Protein AF-A0A4Q1SJ04-F1 (afdb_monomer)

Radius of gyration: 20.25 Å; Cα contacts (8 Å, |Δi|>4): 124; chains: 1; bounding box: 78×31×32 Å

Structure (mmCIF, N/CA/C/O backbone):
data_AF-A0A4Q1SJ04-F1
#
_entry.id   AF-A0A4Q1SJ04-F1
#
loop_
_atom_site.group_PDB
_atom_site.id
_a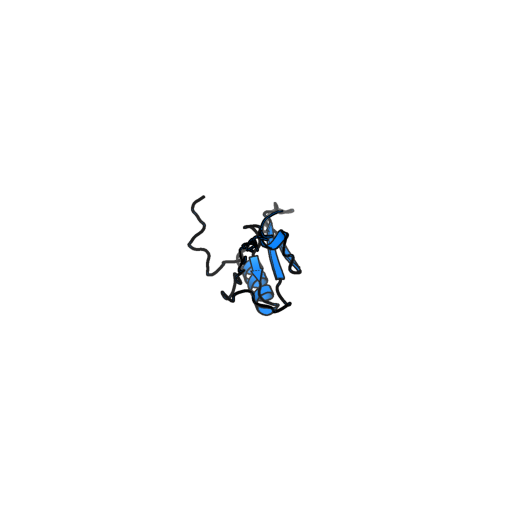tom_site.type_symbol
_atom_site.label_atom_id
_atom_site.label_alt_id
_atom_site.label_comp_id
_atom_site.label_asym_id
_atom_site.label_entity_id
_atom_site.label_seq_id
_atom_site.pdbx_PDB_ins_code
_atom_site.Cartn_x
_atom_site.Cartn_y
_atom_site.Cartn_z
_atom_site.occupancy
_atom_site.B_iso_or_equiv
_atom_site.auth_seq_id
_atom_site.auth_comp_id
_atom_site.auth_asym_id
_atom_site.auth_atom_id
_atom_site.pdbx_PDB_model_num
ATOM 1 N N . MET A 1 1 ? 62.362 -12.162 -10.279 1.00 43.78 1 MET A N 1
ATOM 2 C CA . MET A 1 1 ? 61.282 -11.148 -10.342 1.00 43.78 1 MET A CA 1
ATOM 3 C C . MET A 1 1 ? 60.085 -11.843 -10.977 1.00 43.78 1 MET A C 1
ATOM 5 O O . MET A 1 1 ? 60.195 -12.222 -12.126 1.00 43.78 1 MET A O 1
ATOM 9 N N . GLY A 1 2 ? 58.996 -12.237 -10.327 1.00 41.94 2 GLY A N 1
ATOM 10 C CA . GLY A 1 2 ? 58.258 -11.710 -9.181 1.00 41.94 2 GLY A CA 1
ATOM 11 C C . GLY A 1 2 ? 56.778 -11.867 -9.572 1.00 41.94 2 GLY A C 1
ATOM 12 O O . GLY A 1 2 ? 56.375 -11.390 -10.624 1.00 41.94 2 GLY A O 1
ATOM 13 N N . HIS A 1 3 ? 56.030 -12.666 -8.817 1.00 40.25 3 HIS A N 1
ATOM 14 C CA . HIS A 1 3 ? 54.836 -13.408 -9.232 1.00 40.25 3 HIS A CA 1
ATOM 15 C C . HIS A 1 3 ? 53.586 -12.611 -9.672 1.00 40.25 3 HIS A C 1
ATOM 17 O O . HIS A 1 3 ? 53.267 -11.559 -9.136 1.00 40.25 3 HIS A O 1
ATOM 23 N N . ARG A 1 4 ? 52.841 -13.249 -10.596 1.00 47.78 4 ARG A N 1
ATOM 24 C CA . ARG A 1 4 ? 51.368 -13.349 -10.749 1.00 47.78 4 ARG A CA 1
ATOM 25 C C . ARG A 1 4 ? 50.513 -12.259 -10.081 1.00 47.78 4 ARG A C 1
ATOM 27 O O . ARG A 1 4 ? 50.296 -12.281 -8.874 1.00 47.78 4 ARG A O 1
ATOM 34 N N . ARG A 1 5 ? 49.845 -11.447 -10.906 1.00 48.81 5 ARG A N 1
ATOM 35 C CA . ARG A 1 5 ? 48.681 -10.648 -10.494 1.00 48.81 5 ARG A CA 1
ATOM 36 C C . ARG A 1 5 ? 47.447 -11.553 -10.377 1.00 48.81 5 ARG A C 1
ATOM 38 O O . ARG A 1 5 ? 46.859 -11.930 -11.385 1.00 48.81 5 ARG A O 1
ATOM 45 N N . ARG A 1 6 ? 47.068 -11.914 -9.147 1.00 53.31 6 ARG A N 1
ATOM 46 C CA . ARG A 1 6 ? 45.719 -12.399 -8.813 1.00 53.31 6 ARG A CA 1
ATOM 47 C C . ARG A 1 6 ? 44.863 -11.180 -8.469 1.00 53.31 6 ARG A C 1
ATOM 49 O O . ARG A 1 6 ? 45.046 -10.592 -7.411 1.00 53.31 6 ARG A O 1
ATOM 56 N N . GLY A 1 7 ? 43.963 -10.793 -9.368 1.00 47.94 7 GLY A N 1
ATOM 57 C CA . GLY A 1 7 ? 42.866 -9.881 -9.053 1.00 47.94 7 GLY A CA 1
ATOM 58 C C . GLY A 1 7 ? 41.651 -10.712 -8.668 1.00 47.94 7 GLY A C 1
ATOM 59 O O . GLY A 1 7 ? 41.068 -11.373 -9.522 1.00 47.94 7 GLY A O 1
ATOM 60 N N . HIS A 1 8 ? 41.323 -10.736 -7.380 1.00 47.47 8 HIS A N 1
ATOM 61 C CA . HIS A 1 8 ? 40.113 -11.360 -6.864 1.00 47.47 8 HIS A CA 1
ATOM 62 C C . HIS A 1 8 ? 38.899 -10.575 -7.375 1.00 47.47 8 HIS A C 1
ATOM 64 O O . HIS A 1 8 ? 38.660 -9.453 -6.936 1.00 47.47 8 HIS A O 1
ATOM 70 N N . GLY A 1 9 ? 38.142 -11.164 -8.305 1.00 48.53 9 GLY A N 1
ATOM 71 C CA . GLY A 1 9 ? 36.787 -10.729 -8.632 1.00 48.53 9 GLY A CA 1
ATOM 72 C C . GLY A 1 9 ? 35.891 -11.001 -7.431 1.00 48.53 9 GLY A C 1
ATOM 73 O O . GLY A 1 9 ? 35.335 -12.089 -7.300 1.00 48.53 9 GLY A O 1
ATOM 74 N N . GLY A 1 10 ? 35.848 -10.044 -6.505 1.00 50.62 10 GLY A N 1
ATOM 75 C CA . GLY A 1 10 ? 34.926 -10.045 -5.382 1.00 50.62 10 GLY A CA 1
ATOM 76 C C . GLY A 1 10 ? 33.511 -9.926 -5.923 1.00 50.62 10 GLY A C 1
ATOM 77 O O . GLY A 1 10 ? 33.129 -8.885 -6.450 1.00 50.62 10 GLY A O 1
ATOM 78 N N . TRP A 1 11 ? 32.761 -11.016 -5.822 1.00 44.94 11 TRP A N 1
ATOM 79 C CA . TRP A 1 11 ? 31.329 -11.050 -6.052 1.00 44.94 11 TRP A CA 1
ATOM 80 C C . TRP A 1 11 ? 30.683 -10.094 -5.048 1.00 44.94 11 TRP A C 1
ATOM 82 O O . TRP A 1 11 ? 30.558 -10.415 -3.866 1.00 44.94 11 TRP A O 1
ATOM 92 N N . LEU A 1 12 ? 30.327 -8.890 -5.496 1.00 53.03 12 LEU A N 1
ATOM 93 C CA . LEU A 1 12 ? 29.415 -8.030 -4.757 1.00 53.03 12 LEU A CA 1
ATOM 94 C C . LEU A 1 12 ? 28.078 -8.767 -4.725 1.00 53.03 12 LEU A C 1
ATOM 96 O O . LEU A 1 12 ? 27.365 -8.811 -5.725 1.00 53.03 12 LEU A O 1
ATOM 100 N N . MET A 1 13 ? 27.768 -9.392 -3.590 1.00 47.97 13 MET A N 1
ATOM 101 C CA . MET A 1 13 ? 26.427 -9.887 -3.313 1.00 47.97 13 MET A CA 1
ATOM 102 C C . MET A 1 13 ? 25.507 -8.670 -3.193 1.00 47.97 13 MET A C 1
ATOM 104 O O . MET A 1 13 ? 25.325 -8.108 -2.115 1.00 47.97 13 MET A O 1
ATOM 108 N N . VAL A 1 14 ? 24.976 -8.215 -4.329 1.00 52.50 14 VAL A N 1
ATOM 109 C CA . VAL A 1 14 ? 23.756 -7.413 -4.349 1.00 52.50 14 VAL A CA 1
ATOM 110 C C . VAL A 1 14 ? 22.667 -8.353 -3.862 1.00 52.50 14 VAL A C 1
ATOM 112 O O . VAL A 1 14 ? 22.239 -9.254 -4.577 1.00 52.50 14 VAL A O 1
ATOM 115 N N . TRP A 1 15 ? 22.285 -8.202 -2.599 1.00 54.81 15 TRP A N 1
ATOM 116 C CA . TRP A 1 15 ? 21.064 -8.798 -2.087 1.00 54.81 15 TRP A C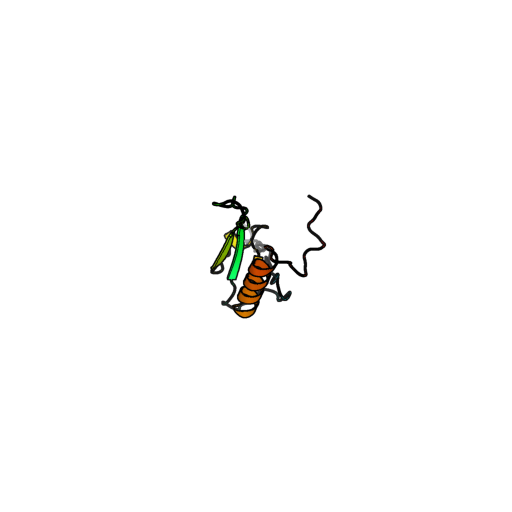A 1
ATOM 117 C C . TRP A 1 15 ? 19.918 -8.212 -2.910 1.00 54.81 15 TRP A C 1
ATOM 119 O O . TRP A 1 15 ? 19.630 -7.017 -2.811 1.00 54.81 15 TRP A O 1
ATOM 129 N N . ASP A 1 16 ? 19.340 -9.027 -3.787 1.00 59.59 16 ASP A N 1
ATOM 130 C CA . ASP A 1 16 ? 18.193 -8.643 -4.597 1.00 59.59 16 ASP A CA 1
ATOM 131 C C . ASP A 1 16 ? 17.003 -8.448 -3.650 1.00 59.59 16 ASP A C 1
ATOM 133 O O . ASP A 1 16 ? 16.438 -9.404 -3.115 1.00 59.59 16 ASP A O 1
ATOM 137 N N . VAL A 1 17 ? 16.694 -7.190 -3.329 1.00 71.12 17 VAL A N 1
ATOM 138 C CA . VAL A 1 17 ? 15.514 -6.861 -2.529 1.00 71.12 17 VAL A CA 1
ATOM 139 C C . VAL A 1 17 ? 14.308 -7.003 -3.448 1.00 71.12 17 VAL A C 1
ATOM 141 O O . VAL A 1 17 ? 14.015 -6.108 -4.242 1.00 71.12 17 VAL A O 1
ATOM 144 N N . SER A 1 18 ? 13.622 -8.141 -3.353 1.00 82.94 18 SER A N 1
ATOM 145 C CA . SER A 1 18 ? 12.390 -8.380 -4.097 1.00 82.94 18 SER A CA 1
ATOM 146 C C . SER A 1 18 ? 11.202 -7.755 -3.367 1.00 82.94 18 SER A C 1
ATOM 148 O O . SER A 1 18 ? 10.923 -8.117 -2.225 1.00 82.94 18 SER A O 1
ATOM 150 N N . PHE A 1 19 ? 10.473 -6.866 -4.036 1.00 90.06 19 PHE A N 1
ATOM 151 C CA . PHE A 1 19 ? 9.235 -6.281 -3.515 1.00 90.06 19 PHE A CA 1
ATOM 152 C C . PHE A 1 19 ? 8.021 -7.052 -4.030 1.00 90.06 19 PHE A C 1
ATOM 154 O O . PHE A 1 19 ? 8.043 -7.566 -5.151 1.00 90.06 19 PHE A O 1
ATOM 161 N N . THR A 1 20 ? 6.959 -7.124 -3.234 1.00 92.56 20 THR A N 1
ATOM 162 C CA . THR A 1 20 ? 5.718 -7.828 -3.580 1.00 92.56 20 THR A CA 1
ATOM 163 C C . THR A 1 20 ? 4.555 -6.879 -3.375 1.00 92.56 20 THR A C 1
ATOM 165 O O . THR A 1 20 ? 4.558 -6.129 -2.415 1.00 92.56 20 THR A O 1
ATOM 168 N N . CYS A 1 21 ? 3.587 -6.868 -4.286 1.00 93.56 21 CYS A N 1
ATOM 169 C CA . CYS A 1 21 ? 2.417 -6.020 -4.128 1.00 93.56 21 CYS A CA 1
ATOM 170 C C . CYS A 1 21 ? 1.541 -6.507 -2.974 1.00 93.56 21 CYS A C 1
ATOM 172 O O . CYS A 1 21 ? 1.111 -7.660 -3.000 1.00 93.56 21 CYS A O 1
ATOM 174 N N . ASP A 1 22 ? 1.196 -5.618 -2.046 1.00 94.44 22 ASP A N 1
ATOM 175 C CA . ASP A 1 22 ? 0.386 -5.955 -0.864 1.00 94.44 22 ASP A CA 1
ATOM 176 C C . ASP A 1 22 ? -1.088 -6.234 -1.174 1.00 94.44 22 ASP A C 1
ATOM 178 O O . ASP A 1 22 ? -1.810 -6.773 -0.339 1.00 94.44 22 ASP A O 1
ATOM 182 N N . ILE A 1 23 ? -1.533 -5.893 -2.387 1.00 94.19 23 ILE A N 1
ATOM 183 C CA . ILE A 1 23 ? -2.914 -6.103 -2.831 1.00 94.19 23 ILE A CA 1
ATOM 184 C C . ILE A 1 23 ? -3.073 -7.412 -3.605 1.00 94.19 23 ILE A C 1
ATOM 186 O O . ILE A 1 23 ? -4.032 -8.131 -3.380 1.00 94.19 23 ILE A O 1
ATOM 190 N N . CYS A 1 24 ? -2.166 -7.726 -4.538 1.00 93.25 24 CYS A N 1
ATOM 191 C CA . CYS A 1 24 ? -2.328 -8.879 -5.440 1.00 93.25 24 CYS A CA 1
ATOM 192 C C . CYS A 1 24 ? -1.185 -9.906 -5.396 1.00 93.25 24 CYS A C 1
ATOM 194 O O . CYS A 1 24 ? -1.183 -10.854 -6.181 1.00 93.25 24 CYS A O 1
ATOM 196 N N . GLY A 1 25 ? -0.157 -9.699 -4.568 1.00 91.00 25 GLY A N 1
ATOM 197 C CA . GLY A 1 25 ? 0.976 -10.624 -4.445 1.00 91.00 25 GLY A CA 1
ATOM 198 C C . GLY A 1 25 ? 1.951 -10.631 -5.631 1.00 91.00 25 GLY A C 1
ATOM 199 O O . GLY A 1 25 ? 2.888 -11.432 -5.671 1.00 91.00 25 GLY A O 1
ATOM 200 N N . LYS A 1 26 ? 1.779 -9.751 -6.628 1.00 90.88 26 LYS A N 1
ATOM 201 C CA . LYS A 1 26 ? 2.688 -9.676 -7.781 1.00 90.88 26 LYS A CA 1
ATOM 202 C C . LYS A 1 26 ? 4.078 -9.214 -7.344 1.00 90.88 26 LYS A C 1
ATOM 204 O O . LYS A 1 26 ? 4.208 -8.166 -6.721 1.00 90.88 26 LYS A O 1
ATOM 209 N N . LYS A 1 27 ? 5.124 -9.940 -7.744 1.00 91.19 27 LYS A N 1
ATOM 210 C CA . LYS A 1 27 ? 6.518 -9.533 -7.508 1.00 91.19 27 LYS A CA 1
ATOM 211 C C . LYS A 1 27 ? 6.939 -8.383 -8.423 1.00 91.19 27 LYS A C 1
ATOM 213 O O . LYS A 1 27 ? 6.560 -8.328 -9.598 1.00 91.19 27 LYS A O 1
ATOM 218 N N . LYS A 1 28 ? 7.764 -7.482 -7.895 1.00 87.25 28 LYS A N 1
ATOM 219 C CA . LYS A 1 28 ? 8.367 -6.387 -8.646 1.00 87.25 28 LYS A CA 1
ATOM 220 C C . LYS A 1 28 ? 9.417 -6.932 -9.601 1.00 87.25 28 LYS A C 1
ATOM 222 O O . LYS A 1 28 ? 10.474 -7.378 -9.182 1.00 87.25 28 LYS A O 1
ATOM 227 N N . GLY A 1 29 ? 9.097 -6.882 -10.889 1.00 82.88 29 GLY A N 1
ATOM 228 C CA . GLY A 1 29 ? 10.065 -7.043 -11.970 1.00 82.88 29 GLY A CA 1
ATOM 229 C C . GLY A 1 29 ? 10.529 -5.690 -12.514 1.00 82.88 29 GLY A C 1
ATOM 230 O O . GLY A 1 29 ? 10.498 -4.669 -11.822 1.00 82.88 29 GLY A O 1
ATOM 231 N N . GLU A 1 30 ? 10.875 -5.671 -13.798 1.00 65.62 30 GLU A N 1
ATOM 232 C CA . GLU A 1 30 ? 11.424 -4.501 -14.504 1.00 65.62 30 GLU A CA 1
ATOM 233 C C . GLU A 1 30 ? 10.389 -3.408 -14.846 1.00 65.62 30 GLU A C 1
ATOM 235 O O . GLU A 1 30 ? 10.731 -2.375 -15.414 1.00 65.62 30 GLU A O 1
ATOM 240 N N . ALA A 1 31 ? 9.108 -3.598 -14.518 1.00 61.56 31 ALA A N 1
ATOM 241 C CA . ALA A 1 31 ? 8.064 -2.643 -14.883 1.00 61.56 31 ALA A CA 1
ATOM 242 C C . ALA A 1 31 ? 8.080 -1.360 -14.016 1.00 61.56 31 ALA A C 1
ATOM 244 O O . ALA A 1 31 ? 8.205 -1.417 -12.790 1.00 61.56 31 ALA A O 1
ATOM 245 N N . ASN A 1 32 ? 7.870 -0.205 -14.664 1.00 64.62 32 ASN A N 1
ATOM 246 C CA . ASN A 1 32 ? 8.066 1.147 -14.104 1.00 64.62 32 ASN A CA 1
ATOM 247 C C . ASN A 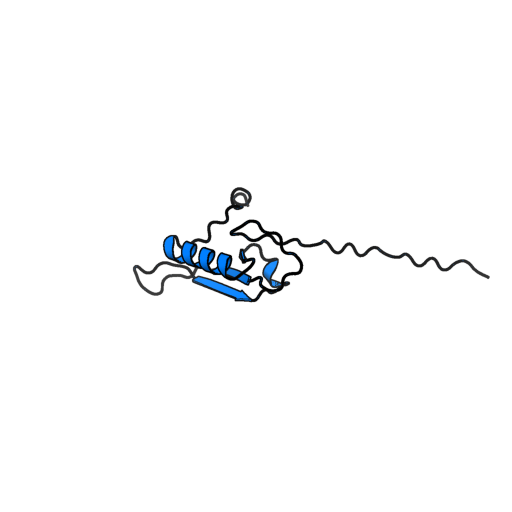1 32 ? 6.837 1.806 -13.448 1.00 64.62 32 ASN A C 1
ATOM 249 O O . ASN A 1 32 ? 6.887 2.982 -13.113 1.00 64.62 32 ASN A O 1
ATOM 253 N N . HIS A 1 33 ? 5.721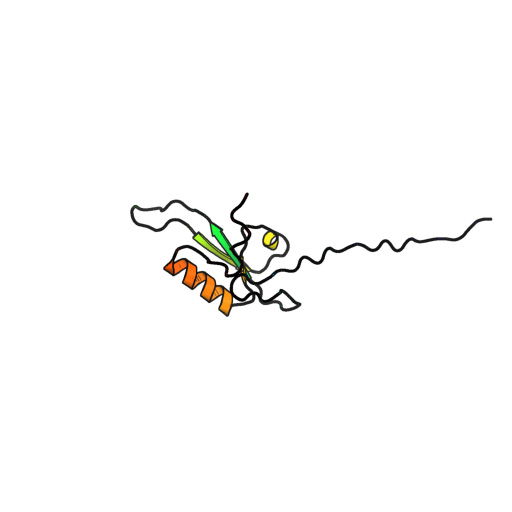 1.102 -13.276 1.00 86.00 33 HIS A N 1
ATOM 254 C CA . HIS A 1 33 ? 4.456 1.712 -12.831 1.00 86.00 33 HIS A CA 1
ATOM 255 C C . HIS A 1 33 ? 4.112 1.409 -11.366 1.00 86.00 33 HIS A C 1
ATOM 257 O O . HIS A 1 33 ? 2.940 1.377 -11.002 1.00 86.00 33 HIS A O 1
ATOM 263 N N . TRP A 1 34 ? 5.123 1.146 -10.538 1.00 94.50 34 TRP A N 1
ATOM 264 C CA . TRP A 1 34 ? 4.918 0.877 -9.118 1.00 94.50 34 TRP A CA 1
ATOM 265 C C . TRP A 1 34 ? 4.666 2.172 -8.345 1.00 94.50 34 TRP A C 1
ATOM 267 O O . TRP A 1 34 ? 5.173 3.236 -8.697 1.00 94.50 34 TRP A O 1
ATOM 277 N N . TRP A 1 35 ? 3.888 2.045 -7.280 1.00 95.88 35 TRP A N 1
ATOM 278 C CA . TRP A 1 35 ? 3.540 3.106 -6.348 1.00 95.88 35 TRP A CA 1
ATOM 279 C C . TRP A 1 35 ? 3.795 2.625 -4.924 1.00 95.88 35 TRP A C 1
ATOM 281 O O . TRP A 1 35 ? 3.925 1.425 -4.666 1.00 95.88 35 TRP A O 1
ATOM 291 N N . MET A 1 36 ? 3.877 3.580 -4.013 1.00 96.38 36 MET A N 1
ATOM 292 C CA . MET A 1 36 ? 3.964 3.341 -2.582 1.00 96.38 36 MET A CA 1
ATOM 293 C C . MET A 1 36 ? 2.760 3.989 -1.912 1.00 96.38 36 MET A C 1
ATOM 295 O O . MET A 1 36 ? 2.338 5.071 -2.325 1.00 96.38 36 MET A O 1
ATOM 299 N N . ALA A 1 37 ? 2.230 3.353 -0.878 1.00 97.19 37 ALA A N 1
ATOM 300 C CA . ALA A 1 37 ? 1.267 3.974 0.015 1.00 97.19 37 ALA A CA 1
ATOM 301 C C . ALA A 1 37 ? 1.767 3.928 1.458 1.00 97.19 37 ALA A C 1
ATOM 303 O O . ALA A 1 37 ? 2.491 3.015 1.849 1.00 97.19 37 ALA A O 1
ATOM 304 N N . LEU A 1 38 ? 1.375 4.934 2.229 1.00 95.44 38 LEU A N 1
ATOM 305 C CA . LEU A 1 38 ? 1.648 5.046 3.655 1.00 95.44 38 LEU A CA 1
ATOM 306 C C . LEU A 1 38 ? 0.347 5.397 4.372 1.00 95.44 38 LEU A C 1
ATOM 308 O O . LEU A 1 38 ? -0.363 6.317 3.951 1.00 95.44 38 LEU A O 1
ATOM 312 N N . LEU A 1 39 ? 0.075 4.695 5.468 1.00 94.06 39 LEU A N 1
ATOM 313 C CA . LEU A 1 39 ? -0.947 5.076 6.435 1.00 94.06 39 LEU A CA 1
ATOM 314 C C . LEU A 1 39 ? -0.256 5.758 7.612 1.00 94.06 39 LEU A C 1
ATOM 316 O O . LEU A 1 39 ? 0.628 5.181 8.236 1.00 94.06 39 LEU A O 1
ATOM 320 N N . THR A 1 40 ? -0.627 7.000 7.897 1.00 91.88 40 THR A N 1
ATOM 321 C CA . THR A 1 40 ? -0.145 7.721 9.082 1.00 91.88 40 THR A CA 1
ATOM 322 C C . THR A 1 40 ? -1.286 7.835 10.071 1.00 91.88 40 THR A C 1
ATOM 324 O O . THR A 1 40 ? -2.355 8.294 9.676 1.00 91.88 40 THR A O 1
ATOM 327 N N . ASP A 1 41 ? -1.063 7.488 11.336 1.00 88.56 41 ASP A N 1
ATOM 328 C CA . ASP A 1 41 ? -2.012 7.829 12.394 1.00 88.56 41 ASP A CA 1
ATOM 329 C C . ASP A 1 41 ? -1.954 9.340 12.657 1.00 88.56 41 ASP A C 1
ATOM 331 O O . ASP A 1 41 ? -0.895 9.911 12.929 1.00 88.56 41 ASP A O 1
ATOM 335 N N . VAL A 1 42 ? -3.092 10.005 12.489 1.00 87.31 42 VAL A N 1
ATOM 336 C CA . VAL A 1 42 ? -3.230 11.452 12.652 1.00 87.31 42 VAL A CA 1
ATOM 337 C C . VAL A 1 42 ? -4.486 11.686 13.480 1.00 87.31 42 VAL A C 1
ATOM 339 O O . VAL A 1 42 ? -5.547 11.179 13.101 1.00 87.31 42 VAL A O 1
ATOM 342 N N . PRO A 1 43 ? -4.397 12.443 14.588 1.00 86.50 43 PRO A N 1
ATOM 343 C CA . PRO A 1 43 ? -5.561 12.730 15.406 1.00 86.50 43 PRO A CA 1
ATOM 344 C C . PRO A 1 43 ? -6.611 13.491 14.583 1.00 86.50 43 PRO A C 1
ATOM 346 O O . PRO A 1 43 ? -6.249 14.340 13.761 1.00 86.50 43 PRO A O 1
ATOM 349 N N . PRO A 1 44 ? -7.905 13.205 14.791 1.00 86.06 44 PRO A N 1
ATOM 350 C CA . PRO A 1 44 ? -8.967 13.882 14.066 1.00 86.06 44 PRO A CA 1
ATOM 351 C C . PRO A 1 44 ? -8.987 15.368 14.440 1.00 86.06 44 PRO A C 1
ATOM 353 O O . PRO A 1 44 ? -8.795 15.731 15.602 1.00 86.06 44 PRO A O 1
ATOM 356 N N . SER A 1 45 ? -9.219 16.239 13.456 1.00 83.75 45 SER A N 1
ATOM 357 C CA . SER A 1 45 ? -9.320 17.684 13.705 1.00 83.75 45 SER A CA 1
ATOM 358 C C . SER A 1 45 ? -10.615 18.078 14.409 1.00 83.75 45 SER A C 1
ATOM 360 O O . SER A 1 45 ? -10.653 19.108 15.077 1.00 83.75 45 SER A O 1
ATOM 362 N N . GLU A 1 46 ? -11.664 17.267 14.265 1.00 87.19 46 GLU A N 1
ATOM 363 C CA . GLU A 1 46 ? -12.981 17.506 14.848 1.00 87.19 46 GLU A CA 1
ATOM 364 C C . GLU A 1 46 ? -13.578 16.217 15.413 1.00 87.19 46 GLU A C 1
ATOM 366 O O . GLU A 1 46 ? -13.270 15.104 14.976 1.00 87.19 46 GLU A O 1
ATOM 371 N N . GLU A 1 47 ? -14.467 16.375 16.388 1.00 84.56 47 GLU A N 1
ATOM 372 C CA . GLU A 1 47 ? -15.156 15.270 17.042 1.00 84.56 47 GLU A CA 1
ATOM 373 C C . GLU A 1 47 ? -16.065 14.535 16.037 1.00 84.56 47 GLU A C 1
ATOM 375 O O . GLU A 1 47 ? -16.903 15.142 15.371 1.00 84.56 47 GLU A O 1
ATOM 380 N N . GLY A 1 48 ? -15.870 13.220 15.889 1.00 80.50 48 GLY A N 1
ATOM 381 C CA . GLY A 1 48 ? -16.607 12.383 14.931 1.00 80.50 48 GLY A CA 1
ATOM 382 C C . GLY A 1 48 ? -15.922 12.158 13.575 1.00 80.50 48 GLY A C 1
ATOM 383 O O . GLY A 1 48 ? -16.429 11.368 12.777 1.00 80.50 48 GLY A O 1
ATOM 384 N N . GLN A 1 49 ? -1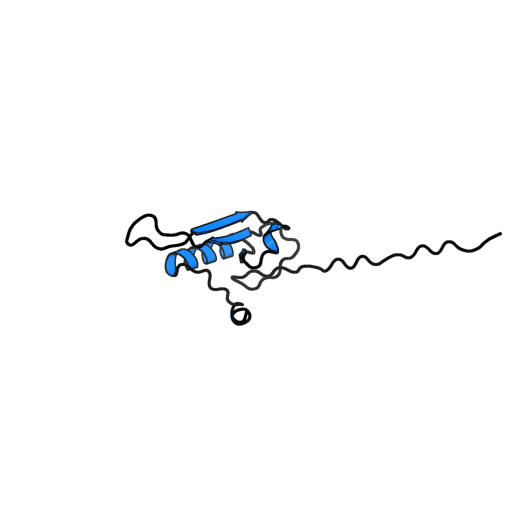4.767 12.780 13.305 1.00 82.25 49 GLN A N 1
ATOM 385 C CA . GLN A 1 49 ? -13.940 12.430 12.141 1.00 82.25 49 GLN A CA 1
ATOM 386 C C . GLN A 1 49 ? -13.106 11.169 12.408 1.00 82.25 49 GLN A C 1
ATOM 388 O O . GLN A 1 49 ? -12.652 10.929 13.528 1.00 82.25 49 GLN A O 1
ATOM 393 N N . ARG A 1 50 ? -12.883 10.364 11.362 1.00 75.94 50 ARG A N 1
ATOM 394 C CA . ARG A 1 50 ? -11.951 9.230 11.427 1.00 75.94 50 ARG A CA 1
ATOM 395 C C . ARG A 1 50 ? -10.518 9.748 11.546 1.00 75.94 50 ARG A C 1
ATOM 397 O O . ARG A 1 50 ? -10.155 10.717 10.881 1.00 75.94 50 ARG A O 1
ATOM 404 N N . SER A 1 51 ? -9.726 9.096 12.389 1.00 84.00 51 SER A N 1
ATOM 405 C CA . SER A 1 51 ? -8.292 9.340 12.483 1.00 84.00 51 SER A CA 1
ATOM 406 C C . SER A 1 51 ? -7.557 8.735 11.289 1.00 84.00 51 SER A C 1
ATOM 408 O O . SER A 1 51 ? -8.021 7.796 10.639 1.00 84.00 51 SER A O 1
ATOM 410 N N . GLY A 1 52 ? -6.376 9.279 11.027 1.00 88.25 52 GLY A N 1
ATOM 411 C CA . GLY A 1 52 ? -5.440 8.726 10.065 1.00 88.25 52 GLY A CA 1
ATOM 412 C C . GLY A 1 52 ? -5.446 9.405 8.701 1.00 88.25 52 GLY A C 1
ATOM 413 O O . GLY A 1 52 ? -6.337 10.171 8.338 1.00 88.25 52 GLY A O 1
ATOM 414 N N . ARG A 1 53 ? -4.395 9.127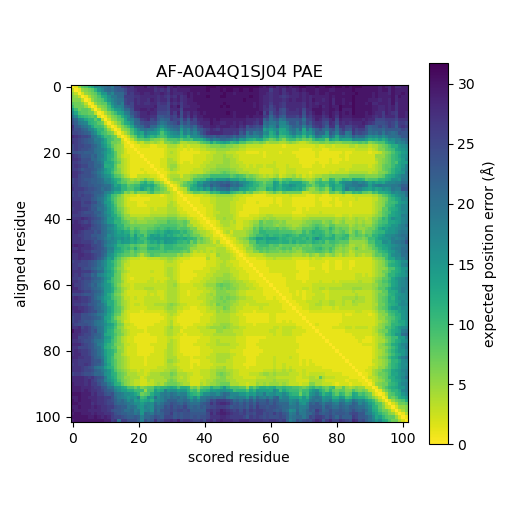 7.933 1.00 92.19 53 ARG A N 1
ATOM 415 C CA . ARG A 1 53 ? -4.155 9.711 6.615 1.00 92.19 53 ARG A CA 1
ATOM 416 C C . ARG A 1 53 ? -3.572 8.673 5.670 1.00 92.19 53 ARG A C 1
ATOM 418 O O . ARG A 1 53 ? -2.509 8.121 5.943 1.00 92.19 53 ARG A O 1
ATOM 425 N N . PHE A 1 54 ? -4.213 8.505 4.521 1.00 94.88 54 PHE A N 1
ATOM 426 C CA . PHE A 1 54 ? -3.672 7.760 3.388 1.00 94.88 54 PHE A CA 1
ATOM 427 C C . PHE A 1 54 ? -2.833 8.677 2.494 1.00 94.88 54 PHE A C 1
ATOM 429 O O . PHE A 1 54 ? -3.302 9.724 2.044 1.00 94.88 54 PHE A O 1
ATOM 436 N N . THR A 1 55 ? -1.589 8.284 2.223 1.00 96.75 55 THR A N 1
ATOM 437 C CA . THR A 1 55 ? -0.684 9.014 1.325 1.00 96.75 55 THR A CA 1
ATOM 438 C C . THR A 1 55 ? -0.245 8.101 0.189 1.00 96.75 55 THR A C 1
ATOM 440 O O . THR A 1 55 ? 0.387 7.080 0.441 1.00 96.75 55 THR A O 1
ATOM 443 N N . LEU A 1 56 ? -0.539 8.482 -1.057 1.00 97.12 56 LEU A N 1
ATOM 444 C CA . LEU A 1 56 ? -0.065 7.794 -2.261 1.00 97.12 56 LEU A CA 1
ATOM 445 C C . LEU A 1 56 ? 1.151 8.523 -2.837 1.00 97.12 56 LEU A C 1
ATOM 447 O O . LEU A 1 56 ? 1.116 9.739 -3.032 1.00 97.12 56 LEU A O 1
ATOM 451 N N . MET A 1 57 ? 2.219 7.784 -3.127 1.00 96.69 57 MET A N 1
ATOM 452 C CA . MET A 1 57 ? 3.512 8.339 -3.526 1.00 96.69 57 MET A CA 1
ATOM 453 C C . MET A 1 57 ? 4.096 7.592 -4.734 1.00 96.69 57 MET A C 1
ATOM 455 O O . MET A 1 57 ? 3.914 6.373 -4.851 1.00 96.69 57 MET A O 1
ATOM 459 N N . PRO A 1 58 ? 4.829 8.285 -5.629 1.00 94.81 58 PRO A N 1
ATOM 460 C CA . PRO A 1 58 ? 5.614 7.626 -6.667 1.00 94.81 58 PRO A CA 1
ATOM 461 C C . PRO A 1 58 ? 6.613 6.640 -6.061 1.00 94.81 58 PRO A C 1
ATOM 463 O O . PRO A 1 58 ? 7.091 6.843 -4.948 1.00 94.81 58 PRO A O 1
ATOM 466 N N . TRP A 1 59 ? 6.977 5.597 -6.807 1.00 93.69 59 TRP A N 1
ATOM 467 C CA . TRP A 1 59 ? 7.989 4.648 -6.349 1.00 93.69 59 TRP A CA 1
ATOM 468 C C . TRP A 1 59 ? 9.320 5.326 -5.999 1.00 93.69 59 TRP A C 1
ATOM 470 O O . TRP A 1 59 ? 9.917 6.013 -6.830 1.00 93.69 59 TRP A O 1
ATOM 480 N N . ASN A 1 60 ? 9.835 5.037 -4.805 1.00 92.38 60 ASN A N 1
ATOM 481 C CA . ASN A 1 60 ? 11.168 5.435 -4.378 1.00 92.38 60 ASN A CA 1
ATOM 482 C C . ASN A 1 60 ? 11.892 4.237 -3.754 1.00 92.38 60 ASN A C 1
ATOM 484 O O . ASN A 1 60 ? 11.457 3.676 -2.755 1.00 92.38 60 ASN A O 1
ATOM 488 N N . VAL A 1 61 ? 13.034 3.846 -4.326 1.00 89.25 61 VAL A N 1
ATOM 489 C CA . VAL A 1 61 ? 13.785 2.665 -3.863 1.00 89.25 61 VAL A CA 1
ATOM 490 C C . VAL A 1 61 ? 14.351 2.816 -2.443 1.00 89.25 61 VAL A C 1
ATOM 492 O O . VAL A 1 61 ? 14.519 1.821 -1.742 1.00 89.25 61 VAL A O 1
ATOM 495 N N . GLY A 1 62 ? 14.662 4.038 -2.007 1.00 89.50 62 GLY A N 1
ATOM 496 C CA . GLY A 1 62 ? 15.148 4.304 -0.654 1.00 89.50 62 GLY A CA 1
ATOM 497 C C . GLY A 1 62 ? 14.051 4.079 0.380 1.00 89.50 62 GLY A C 1
ATOM 498 O O . GLY A 1 62 ? 14.238 3.301 1.311 1.00 89.50 62 GLY A O 1
ATOM 499 N N . GLU A 1 63 ? 12.895 4.699 0.156 1.00 91.19 63 GLU A N 1
ATOM 500 C CA . GLU A 1 63 ? 11.751 4.666 1.077 1.00 91.19 63 GLU A CA 1
ATOM 501 C C . GLU A 1 63 ? 10.997 3.335 1.042 1.00 91.19 63 GLU A C 1
ATOM 503 O O . GLU A 1 63 ? 10.544 2.868 2.081 1.00 91.19 63 GLU A O 1
ATOM 508 N N . SER A 1 64 ? 10.948 2.663 -0.116 1.00 91.06 64 SER A N 1
ATOM 509 C CA . SER A 1 64 ? 10.262 1.369 -0.286 1.00 91.06 64 SER A CA 1
ATOM 510 C C . SER A 1 64 ? 10.739 0.267 0.663 1.00 91.06 64 SER A C 1
ATOM 512 O O . SER A 1 64 ? 10.059 -0.740 0.818 1.00 91.06 64 SER A O 1
ATOM 514 N N . ARG A 1 65 ? 11.911 0.426 1.285 1.00 90.25 65 ARG A N 1
ATOM 515 C CA . ARG A 1 65 ? 12.459 -0.535 2.248 1.00 90.25 65 ARG A CA 1
ATOM 516 C C . ARG A 1 65 ? 11.906 -0.368 3.664 1.00 90.25 65 ARG A C 1
ATOM 518 O O . ARG A 1 65 ? 12.197 -1.218 4.502 1.00 90.25 65 ARG A O 1
ATOM 525 N N . SER A 1 66 ? 11.172 0.709 3.947 1.00 90.25 66 SER A N 1
ATOM 526 C CA . SER A 1 66 ? 10.484 0.861 5.228 1.00 90.25 66 SER A CA 1
ATOM 527 C C . SER A 1 66 ? 9.370 -0.179 5.351 1.00 90.25 66 SER A C 1
ATOM 529 O O . SER A 1 66 ? 8.653 -0.443 4.389 1.00 90.25 66 SER A O 1
ATOM 531 N N . SER A 1 67 ? 9.213 -0.742 6.549 1.00 87.81 67 SER A N 1
ATOM 532 C CA . SER A 1 67 ? 8.134 -1.679 6.878 1.00 87.81 67 SER A CA 1
ATOM 533 C C . SER A 1 67 ? 6.751 -1.027 6.907 1.00 87.81 67 SER A C 1
ATOM 535 O O . SER A 1 67 ? 5.754 -1.731 6.927 1.00 87.81 67 SER A O 1
ATOM 537 N N . GLU A 1 68 ? 6.685 0.304 6.933 1.00 90.81 68 GLU A N 1
ATOM 538 C CA . GLU A 1 68 ? 5.428 1.066 6.963 1.00 90.81 68 GLU A CA 1
ATOM 539 C C . GLU A 1 68 ? 4.870 1.339 5.557 1.00 90.81 68 GLU A C 1
ATOM 541 O O . GLU A 1 68 ? 3.769 1.871 5.409 1.00 90.81 68 GLU A O 1
ATOM 546 N N . ILE A 1 69 ? 5.646 1.021 4.515 1.00 94.56 69 ILE A N 1
ATOM 547 C CA . ILE A 1 69 ? 5.265 1.258 3.127 1.00 94.56 69 ILE A CA 1
ATOM 548 C C . ILE A 1 69 ? 4.558 0.038 2.557 1.00 94.56 69 ILE A C 1
ATOM 550 O O . ILE A 1 69 ? 5.123 -1.050 2.497 1.00 94.56 69 ILE A O 1
ATOM 554 N N . TYR A 1 70 ? 3.369 0.283 2.017 1.00 95.69 70 TYR A N 1
ATOM 555 C CA . TYR A 1 70 ? 2.665 -0.648 1.149 1.00 95.69 70 TYR A CA 1
ATOM 556 C C . TYR A 1 70 ? 3.157 -0.477 -0.291 1.00 95.69 70 TYR A C 1
ATOM 558 O O . TYR A 1 70 ? 3.190 0.635 -0.833 1.00 95.69 70 TYR A O 1
ATOM 566 N N . HIS A 1 71 ? 3.520 -1.573 -0.945 1.00 95.38 71 HIS A N 1
ATOM 567 C CA . HIS A 1 71 ? 3.931 -1.633 -2.339 1.00 95.38 71 HIS A CA 1
ATOM 568 C C . HIS A 1 71 ? 2.740 -1.941 -3.248 1.00 95.38 71 HIS A C 1
ATOM 570 O O . HIS A 1 71 ? 2.026 -2.938 -3.117 1.00 95.38 71 HIS A O 1
ATOM 576 N N . LEU A 1 72 ? 2.556 -1.101 -4.260 1.00 95.62 72 LEU A N 1
ATOM 577 C CA . LEU A 1 72 ? 1.419 -1.175 -5.168 1.00 95.62 72 LEU A CA 1
ATOM 578 C C . LEU A 1 72 ? 1.936 -1.344 -6.591 1.00 95.62 72 LEU A C 1
ATOM 580 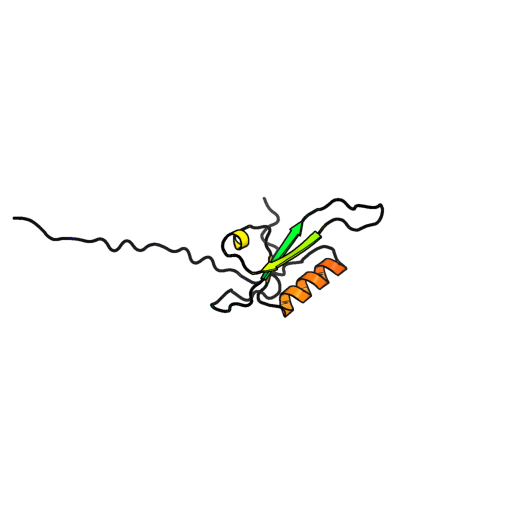O O . LEU A 1 72 ? 2.643 -0.484 -7.114 1.00 95.62 72 LEU A O 1
ATOM 584 N N . CYS A 1 73 ? 1.587 -2.448 -7.255 1.00 94.06 73 CYS A N 1
ATOM 585 C CA . CYS A 1 73 ? 2.166 -2.752 -8.562 1.00 94.06 73 CYS A CA 1
ATOM 586 C C . CYS A 1 73 ? 1.587 -1.933 -9.719 1.00 94.06 73 CYS A C 1
ATOM 588 O O . CYS A 1 73 ? 1.944 -2.225 -10.851 1.00 94.06 73 CYS A O 1
ATOM 590 N N . GLY A 1 74 ? 0.674 -0.987 -9.481 1.00 93.62 74 GLY A N 1
ATOM 591 C CA . GLY A 1 74 ? 0.023 -0.195 -10.524 1.00 93.62 74 GLY A CA 1
ATOM 592 C C . GLY A 1 74 ? -1.235 0.527 -10.056 1.00 93.62 74 GLY A C 1
ATOM 593 O O . GLY A 1 74 ? -1.670 0.362 -8.919 1.00 93.62 74 GLY A O 1
ATOM 594 N N . GLN A 1 75 ? -1.845 1.287 -10.971 1.00 94.88 75 GLN A N 1
ATOM 595 C CA . GLN A 1 75 ? -3.052 2.079 -10.707 1.00 94.88 75 GLN A CA 1
ATOM 596 C C . GLN A 1 75 ? -4.198 1.235 -10.130 1.00 94.88 75 GLN A C 1
ATOM 598 O O . GLN A 1 75 ? -4.820 1.653 -9.165 1.00 94.88 75 GLN A O 1
ATOM 603 N N . GLY A 1 76 ? -4.472 0.049 -10.686 1.00 94.69 76 GLY A N 1
ATOM 604 C CA . GLY A 1 76 ? -5.571 -0.802 -10.210 1.00 94.69 76 GLY A CA 1
ATOM 605 C C . GLY A 1 76 ? -5.429 -1.181 -8.733 1.00 94.69 76 GLY A C 1
ATOM 606 O O . GLY A 1 76 ? -6.357 -0.984 -7.957 1.00 94.69 76 GLY A O 1
ATOM 607 N N . CYS A 1 77 ? -4.243 -1.639 -8.323 1.00 95.12 77 CYS A N 1
ATOM 608 C CA . CYS A 1 77 ? -3.962 -1.947 -6.920 1.00 95.12 77 CYS A CA 1
ATOM 609 C C . CYS A 1 77 ? -3.945 -0.691 -6.039 1.00 95.12 77 CYS A C 1
ATOM 611 O O . CYS A 1 77 ? -4.381 -0.756 -4.898 1.00 95.12 77 CYS A O 1
ATOM 613 N N . ALA A 1 78 ? -3.494 0.455 -6.556 1.00 95.56 78 ALA A N 1
ATOM 614 C CA . ALA A 1 78 ? -3.545 1.710 -5.809 1.00 95.56 78 ALA A CA 1
ATOM 615 C C . ALA A 1 78 ? -4.982 2.170 -5.524 1.00 95.56 78 ALA A C 1
ATOM 617 O O . ALA A 1 78 ? -5.275 2.599 -4.412 1.00 95.56 78 ALA A O 1
ATOM 618 N N . MET A 1 79 ? -5.884 2.024 -6.497 1.00 96.31 79 MET A N 1
ATOM 619 C CA . MET A 1 79 ? -7.301 2.335 -6.309 1.00 96.31 79 MET A CA 1
ATOM 620 C C . MET A 1 79 ? -7.958 1.389 -5.302 1.00 96.31 79 MET A C 1
ATOM 622 O O . MET A 1 79 ? -8.672 1.864 -4.431 1.00 96.31 79 MET A O 1
ATOM 626 N N . GLN A 1 80 ? -7.659 0.086 -5.359 1.00 96.50 80 GLN A N 1
ATOM 627 C CA . GLN A 1 80 ? -8.169 -0.880 -4.375 1.00 96.50 80 GLN A CA 1
ATOM 628 C C . GLN A 1 80 ? -7.666 -0.587 -2.957 1.00 96.50 80 GLN A C 1
ATOM 630 O O . GLN A 1 80 ? -8.434 -0.667 -2.007 1.00 96.50 80 GLN A O 1
ATOM 635 N N . ALA A 1 81 ? -6.393 -0.213 -2.799 1.00 96.00 81 ALA A N 1
ATOM 636 C CA . ALA A 1 81 ? -5.857 0.183 -1.497 1.00 96.00 81 ALA A CA 1
ATOM 637 C C . ALA A 1 81 ? -6.578 1.422 -0.939 1.00 96.00 81 ALA A C 1
ATOM 639 O O . ALA A 1 81 ? -6.907 1.474 0.243 1.00 96.00 81 ALA A O 1
ATOM 640 N N . MET A 1 82 ? -6.850 2.408 -1.798 1.00 96.25 82 MET A N 1
ATOM 641 C CA . MET A 1 82 ? -7.590 3.610 -1.418 1.00 96.25 82 MET A CA 1
ATOM 642 C C . MET A 1 82 ? -9.049 3.300 -1.055 1.00 96.25 82 MET A C 1
ATOM 644 O O . MET A 1 82 ? -9.548 3.847 -0.078 1.00 96.25 82 MET A O 1
ATOM 648 N N . GLU A 1 83 ? -9.716 2.424 -1.808 1.00 96.19 83 GLU A N 1
ATOM 649 C CA . GLU A 1 83 ? -11.078 1.955 -1.521 1.00 96.19 83 GLU A CA 1
ATOM 650 C C . GLU A 1 83 ? -11.147 1.265 -0.152 1.00 96.19 83 GLU A C 1
ATOM 652 O O . GLU A 1 83 ? -11.930 1.688 0.697 1.00 96.19 83 GLU A O 1
ATOM 657 N N . ARG A 1 84 ? -10.239 0.311 0.120 1.00 94.62 84 ARG A N 1
ATOM 658 C CA . ARG A 1 84 ? -10.123 -0.356 1.433 1.00 94.62 84 ARG A CA 1
ATOM 659 C C . ARG A 1 84 ? -9.958 0.664 2.565 1.00 94.62 84 ARG A C 1
ATOM 661 O O . ARG A 1 84 ? -10.698 0.624 3.545 1.00 94.62 84 ARG A O 1
ATOM 668 N N . TYR A 1 85 ? -9.074 1.646 2.383 1.00 94.19 85 TYR A N 1
ATOM 669 C CA . TYR A 1 85 ? -8.879 2.710 3.366 1.00 94.19 85 TYR A CA 1
ATOM 670 C C . TYR A 1 85 ? -10.136 3.572 3.580 1.00 94.19 85 TYR A C 1
ATOM 672 O O . TYR A 1 85 ? -10.452 3.925 4.715 1.00 94.19 85 TYR A O 1
ATOM 680 N N . MET A 1 86 ? -10.871 3.921 2.521 1.00 92.81 86 MET A N 1
ATOM 681 C CA . MET A 1 86 ? -12.111 4.696 2.653 1.00 92.81 86 MET A CA 1
ATOM 682 C C . MET A 1 86 ? -13.183 3.925 3.434 1.00 92.81 86 MET A C 1
ATOM 684 O O . MET A 1 86 ? -13.897 4.523 4.245 1.00 92.81 86 MET A O 1
ATOM 688 N N . ASP A 1 87 ? -13.249 2.608 3.252 1.00 91.88 87 ASP A N 1
ATOM 689 C CA . ASP A 1 87 ? -14.242 1.757 3.903 1.00 91.88 87 ASP A CA 1
ATOM 690 C C . ASP A 1 87 ? -13.893 1.475 5.369 1.00 91.88 87 ASP A C 1
ATOM 692 O O . ASP A 1 87 ? -14.692 1.784 6.267 1.00 91.88 87 ASP A O 1
ATOM 696 N N . THR A 1 88 ? -12.690 0.957 5.635 1.00 90.00 88 THR A N 1
ATOM 697 C CA . THR A 1 88 ? -12.290 0.441 6.960 1.00 90.00 88 THR A CA 1
ATOM 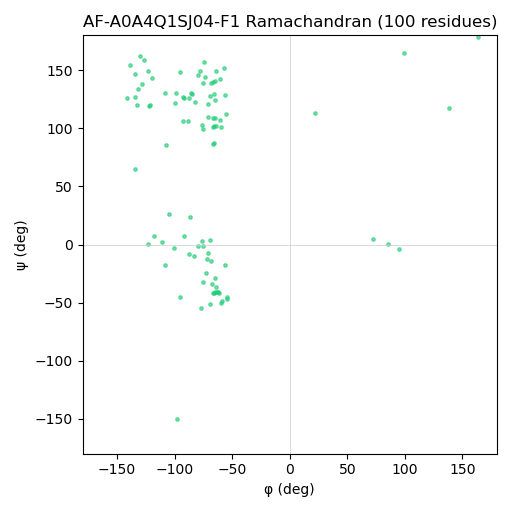698 C C . THR A 1 88 ? -11.286 1.323 7.695 1.00 90.00 88 THR A C 1
ATOM 700 O O . THR A 1 88 ? -11.166 1.220 8.912 1.00 90.00 88 THR A O 1
ATOM 703 N N . GLY A 1 89 ? -10.600 2.228 6.994 1.00 89.25 89 GLY A N 1
ATOM 704 C CA . GLY A 1 89 ? -9.459 2.977 7.532 1.00 89.25 89 GLY A CA 1
ATOM 705 C C . GLY A 1 89 ? -8.124 2.236 7.419 1.00 89.25 89 GLY A C 1
ATOM 706 O O . GLY A 1 89 ? -7.093 2.791 7.796 1.00 89.25 89 GLY A O 1
ATOM 707 N N . GLU A 1 90 ? -8.113 1.024 6.860 1.00 88.94 90 GLU A N 1
ATOM 708 C CA . GLU A 1 90 ? -6.930 0.169 6.755 1.00 88.94 90 GLU A CA 1
ATOM 709 C C . GLU A 1 90 ? -6.696 -0.294 5.311 1.00 88.94 90 GLU A C 1
ATOM 711 O O . GLU A 1 90 ? -7.598 -0.310 4.474 1.00 88.94 90 GLU A O 1
ATOM 716 N N . ILE A 1 91 ? -5.459 -0.688 5.009 1.00 86.81 91 ILE A N 1
ATOM 717 C CA . ILE A 1 91 ? -5.129 -1.418 3.784 1.00 86.81 91 ILE A CA 1
ATOM 718 C C . ILE A 1 91 ? -4.848 -2.847 4.229 1.00 86.81 91 ILE A C 1
ATOM 720 O O . ILE A 1 91 ? -3.707 -3.199 4.516 1.00 86.81 91 ILE A O 1
ATOM 724 N N . GLU A 1 92 ? -5.897 -3.660 4.343 1.00 78.56 92 GLU A N 1
ATOM 725 C CA . GLU A 1 92 ? -5.738 -5.085 4.634 1.00 78.56 92 GLU A CA 1
ATOM 726 C C . GLU A 1 92 ? -4.819 -5.692 3.568 1.00 78.56 92 GLU A C 1
ATOM 728 O O . GLU A 1 92 ? -5.171 -5.719 2.384 1.00 78.56 92 GLU A O 1
ATOM 733 N N . SER A 1 93 ? -3.617 -6.122 3.955 1.00 67.19 93 SER A N 1
ATOM 734 C CA . SER A 1 93 ? -2.742 -6.862 3.054 1.00 67.19 93 SER A CA 1
ATOM 735 C C . SER A 1 93 ? -3.124 -8.335 3.129 1.00 67.19 93 SER A C 1
ATOM 737 O O . SER A 1 93 ? -3.194 -8.928 4.204 1.00 67.19 93 SER A O 1
ATOM 739 N N . GLU A 1 94 ? -3.328 -8.974 1.979 1.00 60.72 94 GLU A N 1
ATOM 740 C CA . GLU A 1 94 ? -3.635 -10.417 1.924 1.00 60.72 94 GLU A CA 1
ATOM 741 C C . GLU A 1 94 ? -2.422 -11.288 2.329 1.00 60.72 94 GLU A C 1
ATOM 743 O O . GLU A 1 94 ? -2.468 -12.514 2.291 1.00 60.72 94 GLU A O 1
ATOM 748 N N . LEU A 1 95 ? -1.319 -10.649 2.734 1.00 57.44 95 LEU A N 1
ATOM 749 C CA . LEU A 1 95 ? -0.054 -11.247 3.157 1.00 57.44 95 LEU A CA 1
ATOM 750 C C . LEU A 1 95 ? 0.209 -11.067 4.673 1.00 57.44 95 LEU A C 1
ATOM 752 O O . LEU A 1 95 ? 1.268 -11.465 5.163 1.00 57.44 95 LEU A O 1
ATOM 756 N N . GLY A 1 96 ? -0.729 -10.453 5.407 1.00 48.91 96 GLY A N 1
ATOM 757 C CA . GLY A 1 96 ? -0.535 -9.879 6.745 1.00 48.91 96 GLY A CA 1
ATOM 758 C C . GLY A 1 96 ? -0.547 -10.821 7.958 1.00 48.91 96 GLY A C 1
ATOM 759 O O . GLY A 1 96 ? -0.298 -10.353 9.066 1.00 48.91 96 GLY A O 1
ATOM 760 N N . GLU A 1 97 ? -0.754 -12.133 7.820 1.00 43.12 97 GLU A N 1
ATOM 761 C CA . GLU A 1 97 ? -0.783 -13.027 9.000 1.00 43.12 97 GLU A CA 1
ATOM 762 C C . GLU A 1 97 ? 0.594 -13.249 9.672 1.00 43.12 97 GLU A C 1
ATOM 764 O O . GLU A 1 97 ? 0.665 -13.824 10.756 1.00 43.12 97 GLU A O 1
ATOM 769 N N . TYR A 1 98 ? 1.707 -12.770 9.097 1.00 46.47 98 TYR A N 1
ATOM 770 C CA . TYR A 1 98 ? 3.059 -13.065 9.608 1.00 46.47 98 TYR A CA 1
ATOM 771 C C . TYR A 1 98 ? 3.742 -11.972 10.451 1.00 46.47 98 TYR A C 1
ATOM 773 O O . TYR A 1 98 ? 4.852 -12.208 10.931 1.00 46.47 98 TYR A O 1
ATOM 781 N N . GLN A 1 99 ? 3.143 -10.791 10.655 1.00 43.28 99 GLN A N 1
ATOM 782 C CA . GLN A 1 99 ? 3.859 -9.642 11.254 1.00 43.28 99 GLN A CA 1
ATOM 783 C C . GLN A 1 99 ? 3.314 -9.127 12.600 1.00 43.28 99 GLN A C 1
ATOM 785 O O . GLN A 1 99 ? 3.835 -8.149 13.126 1.00 43.28 99 GLN A O 1
ATOM 790 N N . ALA A 1 100 ? 2.353 -9.809 13.230 1.00 33.53 100 ALA A N 1
ATOM 791 C CA . ALA A 1 100 ? 1.754 -9.379 14.505 1.00 33.53 100 ALA A CA 1
ATOM 792 C C . ALA A 1 100 ? 2.505 -9.831 15.787 1.00 33.53 100 ALA A C 1
ATOM 794 O O . ALA A 1 100 ? 1.907 -9.918 16.856 1.00 33.53 100 ALA A O 1
ATOM 795 N N . HIS A 1 101 ? 3.810 -10.125 15.718 1.00 31.53 101 HIS A N 1
ATOM 796 C CA . HIS A 1 101 ? 4.617 -10.511 16.891 1.00 31.53 101 HIS A CA 1
ATOM 797 C C . HIS A 1 101 ? 5.974 -9.797 16.949 1.00 31.53 101 HIS A C 1
ATOM 799 O O . HIS A 1 101 ? 7.032 -10.434 16.892 1.00 31.53 101 HIS A O 1
ATOM 805 N N . ARG A 1 102 ? 5.965 -8.471 17.116 1.00 35.81 102 ARG A N 1
ATOM 806 C CA . ARG A 1 102 ? 7.151 -7.765 17.607 1.00 35.81 102 ARG A CA 1
ATOM 807 C C . ARG A 1 102 ? 6.816 -6.595 18.511 1.00 35.81 102 ARG A C 1
ATOM 809 O O . ARG A 1 102 ? 5.895 -5.838 18.152 1.00 35.81 102 ARG A O 1
#

Nearest PDB structures (foldseek):
  7syv-assembly1_W  TM=4.248E-01  e=5.169E-01  Oryctolagus cuniculus
  6zvk-assembly1_D3  TM=4.035E-01  e=4.026E-01  Oryctolagus cuniculus
  7nwi-assembly1_VV  TM=4.147E-01  e=5.503E-01  Oryctolagus cuniculus
  7syx-assembly1_W  TM=3.516E-01  e=3.553E-01  Oryctolagus cuniculus
  6gsm-assembly1_V  TM=3.644E-01  e=1.240E+00  Kluyveromyces lactis NRRL Y-1140

Sequence (102 aa):
MGHRRRGHGGWLMVWDVSFTCDICGKKKGEANHWWMALLTDVPPSEEGQRSGRFTLMPWNVGESRSSEIYHLCGQGCAMQAMERYMDTGEIESELGEYQAHR

Secondary structure (DSSP, 8-state):
-------------------B-TTT--B--S-S--EEEEEE----SSTTPPP-EEEEEE--TTGGGSTTEEEE-SHHHHHHHHHHHHHHSS---TTGGG----

Organism: NCBI:txid1560006

pLDDT: mean 79.22, std 19.7, range [31.53, 97.19]

Foldseek 3Di:
DDDDDDDDPPPPPPPPPWDAALQPRHIDDPDQAKKKKAKDFADDPDPPDDT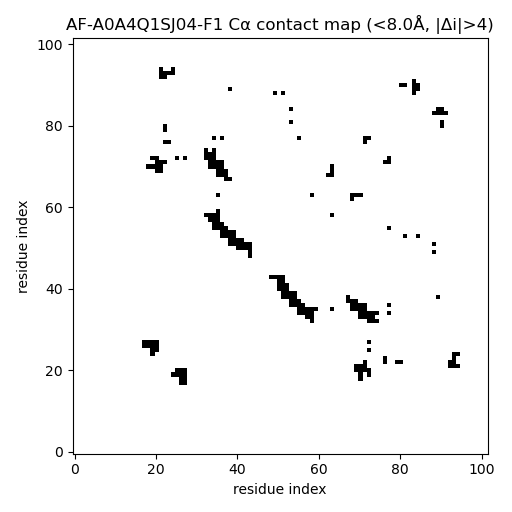IDIDIGHDDPVCCPDPRIGIHPHDVSVVVQVVCCVVPVGRRGPVPPPPPDD

Solvent-accessible surface area (backbone atoms only — not comparable to full-atom values): 6660 Å² total; per-residue (Å²): 140,82,82,81,92,80,78,81,82,74,80,77,80,74,77,80,83,76,48,52,16,41,74,77,65,50,66,64,67,92,71,86,55,42,33,32,36,37,76,43,90,40,83,48,94,51,95,89,52,74,61,45,46,84,45,82,43,76,64,44,83,78,62,62,71,42,91,70,45,43,39,22,73,26,69,70,45,46,52,51,41,51,51,38,29,72,75,75,69,42,67,82,39,87,75,58,90,80,69,88,82,125

Mean predicted aligned error: 10.87 Å